Protein AF-A0A661JRC9-F1 (afdb_monomer_lite)

Sequence (104 aa):
MDYSEVLREIVALLQGMGDFLPSTAVTVGVLVALLILLFVRGKIALFLFFVAASYLFVRSFIALSGGDIYSLDLGRVVAGIVVGAILFFIDVYLLVKIISDWSE

Secondary structure (DSSP, 8-state):
--HHHHHHHHHHHHHHGGGG---HHHHHHHHHHHHHHHHHHHHHHHHHHHHHHHHHHHHHHHHHTTT-GGG--HHHHHHHHHHHHHHHHHHHHHHHHHHHHHH-

Radius of gyration: 15.94 Å; chains: 1; bounding box: 35×33×46 Å

pLDDT: mean 89.97, std 6.98, range [57.0, 97.25]

Structure (mmCIF, N/CA/C/O backbone):
data_AF-A0A661JRC9-F1
#
_entry.id   AF-A0A661JRC9-F1
#
loop_
_atom_site.group_PDB
_atom_site.id
_atom_site.type_symbol
_atom_site.label_atom_id
_atom_site.label_alt_id
_atom_site.label_comp_id
_atom_site.label_asym_id
_atom_site.label_entity_id
_atom_site.label_seq_id
_atom_site.pdbx_PDB_ins_code
_atom_site.Cartn_x
_atom_site.Cartn_y
_atom_site.Cartn_z
_atom_site.occupancy
_atom_site.B_iso_or_equiv
_atom_site.auth_seq_id
_atom_site.auth_comp_id
_atom_site.auth_asym_id
_atom_site.auth_atom_id
_atom_site.pdbx_PDB_model_num
ATOM 1 N N . MET A 1 1 ? 6.142 15.389 -20.654 1.00 63.84 1 MET A N 1
ATOM 2 C CA . MET A 1 1 ? 5.791 14.212 -19.844 1.00 63.84 1 MET A CA 1
ATOM 3 C C . MET A 1 1 ? 4.360 13.857 -20.183 1.00 63.84 1 MET A C 1
ATOM 5 O O . MET A 1 1 ? 3.499 14.721 -20.051 1.00 63.84 1 MET A O 1
ATOM 9 N N . ASP A 1 2 ? 4.137 12.674 -20.743 1.00 79.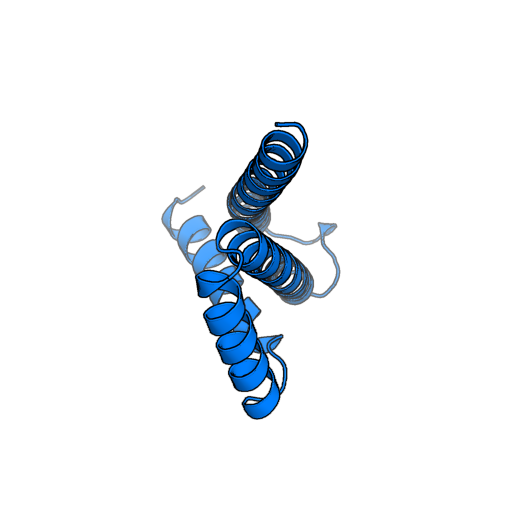31 2 ASP A N 1
ATOM 10 C CA . ASP A 1 2 ? 2.806 12.234 -21.156 1.00 79.31 2 ASP A CA 1
ATOM 11 C C . ASP A 1 2 ? 2.066 11.662 -19.935 1.00 79.31 2 ASP A C 1
ATOM 13 O O . ASP A 1 2 ? 2.579 10.787 -19.239 1.00 79.31 2 ASP A O 1
ATOM 17 N N . TYR A 1 3 ? 0.866 12.164 -19.636 1.00 81.12 3 TYR A N 1
ATOM 18 C CA . TYR A 1 3 ? 0.068 11.6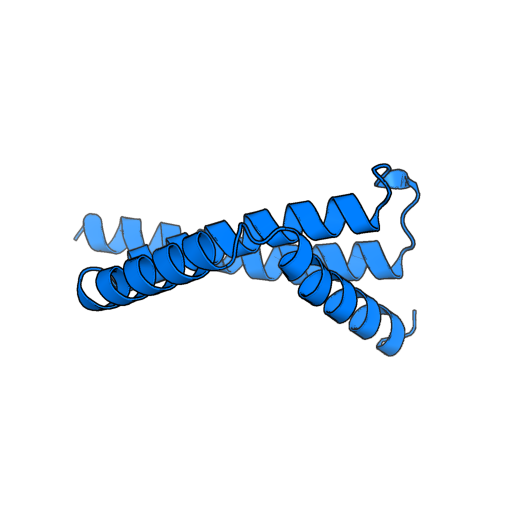79 -18.503 1.00 81.12 3 TYR A CA 1
ATOM 19 C C . TYR A 1 3 ? -0.270 10.187 -18.622 1.00 81.12 3 TYR A C 1
ATOM 21 O O . TYR A 1 3 ? -0.426 9.506 -17.607 1.00 81.12 3 TYR A O 1
ATOM 29 N N . SER A 1 4 ? -0.362 9.669 -19.849 1.00 88.69 4 SER A N 1
ATOM 30 C CA . SER A 1 4 ? -0.623 8.250 -20.094 1.00 88.69 4 SER A CA 1
ATOM 31 C C . SER A 1 4 ? 0.532 7.348 -19.644 1.00 88.69 4 SER A C 1
ATOM 33 O O . SER A 1 4 ? 0.299 6.215 -19.219 1.00 88.69 4 SER A O 1
ATOM 35 N N . GLU A 1 5 ? 1.762 7.861 -19.671 1.00 87.00 5 GLU A N 1
ATOM 36 C CA . GLU A 1 5 ? 2.968 7.156 -19.236 1.00 87.00 5 GLU A CA 1
ATOM 37 C C . GLU A 1 5 ? 3.010 7.037 -17.709 1.00 87.00 5 GLU A C 1
ATOM 39 O O . GLU A 1 5 ? 3.183 5.944 -17.174 1.00 87.00 5 GLU A O 1
ATOM 44 N N . VAL A 1 6 ? 2.706 8.126 -16.996 1.00 88.75 6 VAL A N 1
ATOM 45 C CA . VAL A 1 6 ? 2.606 8.122 -15.524 1.00 88.75 6 VAL A CA 1
ATOM 46 C C . VAL A 1 6 ? 1.493 7.200 -15.044 1.00 88.75 6 VAL A C 1
ATOM 48 O O . VAL A 1 6 ? 1.692 6.424 -14.115 1.00 88.75 6 VAL A O 1
ATOM 51 N N . LEU A 1 7 ? 0.321 7.245 -15.686 1.00 91.25 7 LEU A N 1
ATOM 52 C CA . LEU A 1 7 ? -0.787 6.344 -15.362 1.00 91.25 7 LEU A CA 1
ATOM 53 C C . LEU A 1 7 ? -0.403 4.876 -15.553 1.00 91.25 7 LEU A C 1
ATOM 55 O O . LEU A 1 7 ? -0.749 4.041 -14.718 1.00 91.25 7 LEU A O 1
ATOM 59 N N . ARG A 1 8 ? 0.336 4.556 -16.620 1.00 93.06 8 ARG A N 1
ATOM 60 C CA . ARG A 1 8 ? 0.833 3.198 -16.861 1.00 93.06 8 ARG A CA 1
ATOM 61 C C . ARG A 1 8 ? 1.793 2.751 -15.761 1.00 93.06 8 ARG A C 1
ATOM 63 O O . ARG A 1 8 ? 1.659 1.633 -15.275 1.00 93.06 8 ARG A O 1
ATOM 70 N N . GLU A 1 9 ? 2.705 3.623 -15.344 1.00 92.00 9 GLU A N 1
ATOM 71 C CA . GLU A 1 9 ? 3.638 3.345 -14.248 1.00 92.00 9 GLU A CA 1
ATOM 72 C C . GLU A 1 9 ? 2.911 3.177 -12.901 1.00 92.00 9 GLU A C 1
ATOM 74 O O . GLU A 1 9 ? 3.234 2.267 -12.142 1.00 92.00 9 GLU A O 1
ATOM 79 N N . ILE A 1 10 ? 1.862 3.963 -12.624 1.00 92.75 10 ILE A N 1
ATOM 80 C CA . ILE A 1 10 ? 1.002 3.767 -11.442 1.00 92.75 10 ILE A CA 1
ATOM 81 C C . ILE A 1 10 ? 0.346 2.382 -11.475 1.00 92.75 10 ILE A C 1
ATOM 83 O O . ILE A 1 10 ? 0.373 1.663 -10.478 1.00 92.75 10 ILE A O 1
ATOM 87 N N . VAL A 1 11 ? -0.231 1.983 -12.612 1.00 93.38 11 VAL A N 1
ATOM 88 C CA . VAL A 1 11 ? -0.854 0.658 -12.749 1.00 93.38 11 VAL A CA 1
ATOM 89 C C . VAL A 1 11 ? 0.179 -0.455 -12.571 1.00 93.38 11 VAL A C 1
ATOM 91 O O . VAL A 1 11 ? -0.105 -1.420 -11.866 1.00 93.38 11 VAL A O 1
ATOM 94 N N . ALA A 1 12 ? 1.377 -0.310 -13.142 1.00 91.94 12 ALA A N 1
ATOM 95 C CA . ALA A 1 12 ? 2.463 -1.273 -12.975 1.00 91.94 12 ALA A CA 1
ATOM 96 C C . ALA A 1 12 ? 2.886 -1.408 -11.503 1.00 91.94 12 ALA A C 1
ATOM 98 O O . ALA A 1 12 ? 3.036 -2.524 -11.009 1.00 91.94 12 ALA A O 1
ATOM 99 N N . LEU A 1 13 ? 2.996 -0.290 -10.775 1.00 91.88 13 LEU A N 1
ATOM 100 C CA . LEU A 1 13 ? 3.279 -0.284 -9.337 1.00 91.88 13 LEU A CA 1
ATOM 101 C C . LEU A 1 13 ? 2.205 -1.029 -8.542 1.00 91.88 13 LEU A C 1
ATOM 103 O O . LEU A 1 13 ? 2.542 -1.860 -7.699 1.00 91.88 13 LEU A O 1
ATOM 107 N N . LEU A 1 14 ? 0.926 -0.771 -8.827 1.00 91.75 14 LEU A N 1
ATOM 108 C CA . LEU A 1 14 ? -0.193 -1.432 -8.152 1.00 91.75 14 LEU A CA 1
ATOM 109 C C . LEU A 1 14 ? -0.268 -2.929 -8.472 1.00 91.75 14 LEU A C 1
ATOM 111 O O . LEU A 1 14 ? -0.540 -3.729 -7.581 1.00 91.75 14 LEU A O 1
ATOM 115 N N . GLN A 1 15 ? -0.003 -3.325 -9.718 1.00 92.75 15 GLN A N 1
ATOM 116 C CA . GLN A 1 15 ? 0.055 -4.737 -10.102 1.00 92.75 15 GLN A CA 1
ATOM 117 C C . GLN A 1 15 ? 1.230 -5.451 -9.425 1.00 92.75 15 GLN A C 1
ATOM 119 O O . GLN A 1 15 ? 1.037 -6.523 -8.855 1.00 92.75 15 GLN A O 1
ATOM 124 N N . GLY A 1 16 ? 2.407 -4.820 -9.389 1.00 91.00 16 GLY A N 1
ATOM 125 C CA . GLY A 1 16 ? 3.602 -5.377 -8.752 1.00 91.00 16 GLY A CA 1
ATOM 126 C C . GLY A 1 16 ? 3.464 -5.575 -7.239 1.00 91.00 16 GLY A C 1
ATOM 127 O O . GLY A 1 16 ? 4.148 -6.419 -6.670 1.00 91.00 16 GLY A O 1
ATOM 128 N N . MET A 1 17 ? 2.541 -4.876 -6.562 1.00 93.81 17 MET A N 1
ATOM 129 C CA . MET A 1 17 ? 2.230 -5.150 -5.148 1.00 93.81 17 MET A CA 1
ATOM 130 C C . MET A 1 17 ? 1.726 -6.583 -4.940 1.00 93.81 17 MET A C 1
ATOM 132 O O . MET A 1 17 ? 1.997 -7.182 -3.898 1.00 93.81 17 MET A O 1
ATOM 136 N N . GLY A 1 18 ? 1.012 -7.134 -5.928 1.00 90.50 18 GLY A N 1
ATOM 137 C CA . GLY A 1 18 ? 0.489 -8.498 -5.897 1.00 90.50 18 GLY A CA 1
ATOM 138 C C . GLY A 1 18 ? 1.586 -9.560 -5.829 1.00 90.50 18 GLY A C 1
ATOM 139 O O . GLY A 1 18 ? 1.413 -10.559 -5.136 1.00 90.50 18 GLY A O 1
ATOM 140 N N . ASP A 1 19 ? 2.738 -9.306 -6.452 1.00 90.69 19 ASP A N 1
ATOM 141 C CA . ASP A 1 19 ? 3.877 -10.234 -6.482 1.00 90.69 19 ASP A CA 1
ATOM 142 C C . ASP A 1 19 ? 4.549 -10.399 -5.108 1.00 90.69 19 ASP A C 1
ATOM 144 O O . ASP A 1 19 ? 5.264 -11.371 -4.863 1.00 90.69 19 ASP A O 1
ATOM 148 N N . PHE A 1 20 ? 4.304 -9.459 -4.190 1.00 92.19 20 PHE A N 1
ATOM 149 C CA . PHE A 1 20 ? 4.822 -9.481 -2.820 1.00 92.19 20 PHE A CA 1
ATOM 150 C C . PHE A 1 20 ? 3.803 -9.960 -1.790 1.00 92.19 20 PHE A C 1
ATOM 152 O O . PHE A 1 20 ? 4.115 -9.993 -0.595 1.00 92.19 20 PHE A O 1
ATOM 159 N N . LEU A 1 21 ? 2.598 -10.343 -2.222 1.00 91.31 21 LEU A N 1
ATOM 160 C CA . LEU A 1 21 ? 1.655 -10.993 -1.327 1.00 91.31 21 LEU A CA 1
ATOM 161 C C . LEU A 1 21 ? 2.214 -12.353 -0.879 1.00 91.31 21 LEU A C 1
ATOM 163 O O . LEU A 1 21 ? 2.821 -13.080 -1.670 1.00 91.31 21 LEU A O 1
ATOM 167 N N . PRO A 1 22 ? 2.015 -12.733 0.394 1.00 88.69 22 PRO A N 1
ATOM 168 C CA . PRO A 1 22 ? 2.384 -14.058 0.860 1.00 88.69 22 PRO A CA 1
ATOM 169 C C . PRO A 1 22 ? 1.493 -15.123 0.202 1.00 88.69 22 PRO A C 1
ATOM 171 O O . PRO A 1 22 ? 0.557 -14.822 -0.545 1.00 88.69 22 PRO A O 1
ATOM 174 N N . SER A 1 23 ? 1.759 -16.396 0.514 1.00 91.44 23 SER A N 1
ATOM 175 C CA . SER A 1 23 ? 0.946 -17.515 0.017 1.00 91.44 23 SER A CA 1
ATOM 176 C C . SER A 1 23 ? -0.558 -17.250 0.172 1.00 91.44 23 SER A C 1
ATOM 178 O O . SER A 1 23 ? -0.992 -16.643 1.155 1.00 91.44 23 SER A O 1
ATOM 180 N N . THR A 1 24 ? -1.365 -17.739 -0.774 1.00 90.00 24 THR A N 1
ATOM 181 C CA . THR A 1 24 ? -2.813 -17.477 -0.823 1.00 90.00 24 THR A CA 1
ATOM 182 C C . THR A 1 24 ? -3.508 -17.776 0.505 1.00 90.00 24 THR A C 1
ATOM 184 O O . THR A 1 24 ? -4.343 -16.990 0.944 1.00 90.00 24 THR A O 1
ATOM 187 N N . ALA A 1 25 ? -3.119 -18.858 1.188 1.00 89.12 25 ALA A N 1
ATOM 188 C CA . ALA A 1 25 ? -3.664 -19.220 2.495 1.00 89.12 25 ALA A CA 1
ATOM 189 C C . ALA A 1 25 ? -3.413 -18.138 3.563 1.00 89.12 25 ALA A C 1
ATOM 191 O O . ALA A 1 25 ? -4.328 -17.773 4.299 1.00 89.12 25 ALA A O 1
ATOM 192 N N . VAL A 1 26 ? -2.196 -17.584 3.617 1.00 90.50 26 VAL A N 1
ATOM 193 C CA . VAL A 1 26 ? -1.839 -16.505 4.552 1.00 90.50 26 VAL A CA 1
ATOM 194 C C . VAL A 1 26 ? -2.583 -15.224 4.197 1.00 90.50 26 VAL A C 1
ATOM 196 O O . VAL A 1 26 ? -3.162 -14.599 5.079 1.00 90.50 26 VAL A O 1
ATOM 199 N N . THR A 1 27 ? -2.626 -14.857 2.915 1.00 91.88 27 THR A N 1
ATOM 200 C CA . THR A 1 27 ? -3.332 -13.654 2.448 1.00 91.88 27 THR A CA 1
ATOM 201 C C . THR A 1 27 ? -4.818 -13.708 2.803 1.00 91.88 27 THR A C 1
ATOM 203 O O . THR A 1 27 ? -5.351 -12.751 3.361 1.00 91.88 27 THR A O 1
ATOM 206 N N . VAL A 1 28 ? -5.482 -14.846 2.571 1.00 92.94 28 VAL A N 1
ATOM 207 C CA . VAL A 1 28 ? -6.882 -15.052 2.976 1.00 92.94 28 VAL A CA 1
ATOM 208 C C . VAL A 1 28 ? -7.034 -14.959 4.495 1.00 92.94 28 VAL A C 1
ATOM 210 O O . VAL A 1 28 ? -7.943 -14.282 4.970 1.00 92.94 28 VAL A O 1
ATOM 213 N N . GLY A 1 29 ? -6.132 -15.574 5.266 1.00 92.88 29 GLY A N 1
ATOM 214 C CA . GLY A 1 29 ? -6.143 -15.481 6.728 1.00 92.88 29 GLY A CA 1
ATOM 215 C C . GLY A 1 29 ? -6.034 -14.040 7.238 1.00 92.88 29 GLY A C 1
ATOM 216 O O . GLY A 1 29 ? -6.804 -13.637 8.109 1.00 92.88 29 GLY A O 1
ATOM 217 N N . VAL A 1 30 ? -5.136 -13.240 6.654 1.00 91.62 30 VAL A N 1
ATOM 218 C CA . VAL A 1 30 ? -4.979 -11.811 6.973 1.00 91.62 30 VAL A CA 1
ATOM 219 C C . VAL A 1 30 ? -6.238 -11.027 6.613 1.00 91.62 30 VAL A C 1
ATOM 221 O O . VAL A 1 30 ? -6.699 -10.230 7.424 1.00 91.62 30 VAL A O 1
ATOM 224 N N . LEU A 1 31 ? -6.839 -11.272 5.445 1.00 92.38 31 LEU A N 1
ATOM 225 C 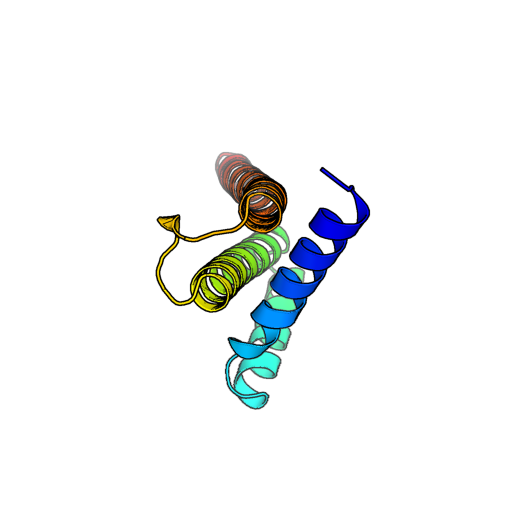CA . LEU A 1 31 ? -8.080 -10.603 5.039 1.00 92.38 31 LEU A CA 1
ATOM 226 C C . LEU A 1 31 ? -9.241 -10.919 5.987 1.00 92.38 31 LEU A C 1
ATOM 228 O O . LEU A 1 31 ? -9.972 -10.012 6.377 1.00 92.38 31 LEU A O 1
ATOM 232 N N . VAL A 1 32 ? -9.390 -12.179 6.405 1.00 94.38 32 VAL A N 1
ATOM 233 C CA . VAL A 1 32 ? -10.410 -12.577 7.386 1.00 94.38 32 VAL A CA 1
ATOM 234 C C . VAL A 1 32 ? -10.150 -11.913 8.741 1.00 94.38 32 VAL A C 1
ATOM 236 O O . VAL A 1 32 ? -11.079 -11.374 9.341 1.00 94.38 32 VAL A O 1
ATOM 239 N N . ALA A 1 33 ? -8.899 -11.887 9.210 1.00 92.19 33 ALA A N 1
ATOM 240 C CA . ALA A 1 33 ? -8.536 -11.216 10.457 1.00 92.19 33 ALA A CA 1
ATOM 241 C C . ALA A 1 33 ? -8.815 -9.704 10.404 1.00 92.19 33 ALA A C 1
ATOM 243 O O . ALA A 1 33 ? -9.388 -9.155 11.346 1.00 92.19 33 ALA A O 1
ATOM 244 N N . LEU A 1 34 ? -8.474 -9.040 9.294 1.00 93.19 34 LEU A N 1
ATOM 245 C CA . LEU A 1 34 ? -8.783 -7.628 9.064 1.00 93.19 34 LEU A CA 1
ATOM 246 C C . LEU A 1 34 ? -10.292 -7.379 9.019 1.00 93.19 34 LEU A C 1
ATOM 248 O O . LEU A 1 34 ? -10.751 -6.398 9.594 1.00 93.19 34 LEU A O 1
ATOM 252 N N . LEU A 1 35 ? -11.068 -8.271 8.399 1.00 92.94 35 LEU A N 1
ATOM 253 C CA . LEU A 1 35 ? -12.526 -8.168 8.349 1.00 92.94 35 LEU A CA 1
ATOM 254 C C . LEU A 1 35 ? -13.142 -8.270 9.749 1.00 92.94 35 LEU A C 1
ATOM 256 O O . LEU A 1 35 ? -13.957 -7.431 10.119 1.00 92.94 35 LEU A O 1
ATOM 260 N N . ILE A 1 36 ? -12.712 -9.241 10.558 1.00 92.62 36 ILE A N 1
ATOM 261 C CA . ILE A 1 36 ? -13.142 -9.362 11.960 1.00 92.62 36 ILE A CA 1
ATOM 262 C C . ILE A 1 36 ? -12.758 -8.100 12.738 1.00 92.62 36 ILE A C 1
ATOM 264 O O . ILE A 1 36 ? -13.586 -7.521 13.442 1.00 92.62 36 ILE A O 1
ATOM 268 N N . LEU A 1 37 ? -11.517 -7.634 12.584 1.00 91.44 37 LEU A N 1
ATOM 269 C CA . LEU A 1 37 ? -11.036 -6.434 13.259 1.00 91.44 37 LEU A CA 1
ATOM 270 C C . LEU A 1 37 ? -11.800 -5.182 12.811 1.00 91.44 37 LEU A C 1
ATOM 272 O O . LEU A 1 37 ? -11.989 -4.282 13.623 1.00 91.44 37 LEU A O 1
ATOM 276 N N . LEU A 1 38 ? -12.289 -5.126 11.569 1.00 91.06 38 LEU A N 1
ATOM 277 C CA . LEU A 1 38 ? -13.092 -4.014 11.066 1.00 91.06 38 LEU A CA 1
ATOM 278 C C . LEU A 1 38 ? -14.408 -3.877 11.851 1.00 91.06 38 LEU A C 1
ATOM 280 O O . LEU A 1 38 ? -14.815 -2.762 12.170 1.00 91.06 38 LEU A O 1
ATOM 284 N N . PHE A 1 39 ? -15.032 -4.999 12.226 1.00 88.94 39 PHE A N 1
ATOM 285 C CA . PHE A 1 39 ? -16.251 -5.000 13.041 1.00 88.94 39 PHE A CA 1
ATOM 286 C C . PHE A 1 39 ? -16.006 -4.594 14.499 1.00 88.94 39 PHE A C 1
ATOM 288 O O . PHE A 1 39 ? -16.869 -3.971 15.110 1.00 88.94 39 PHE A O 1
ATOM 295 N N . VAL A 1 40 ? -14.842 -4.925 15.066 1.00 89.12 40 VAL A N 1
ATOM 296 C CA . VAL A 1 40 ? -14.537 -4.644 16.483 1.00 89.12 40 VAL A CA 1
ATOM 297 C C . VAL A 1 40 ? -13.897 -3.263 16.665 1.00 89.12 40 VAL A C 1
ATOM 299 O O . VAL A 1 40 ? -14.231 -2.518 17.584 1.00 89.12 40 VAL A O 1
ATOM 302 N N . ARG A 1 41 ? -12.942 -2.918 15.799 1.00 86.06 41 ARG A N 1
ATOM 303 C CA . ARG A 1 41 ? -12.112 -1.705 15.836 1.00 86.06 41 ARG A CA 1
ATOM 304 C C . ARG A 1 41 ? -11.835 -1.213 14.411 1.00 86.06 41 ARG A C 1
ATOM 306 O O . ARG A 1 41 ? -10.686 -1.170 13.972 1.00 86.06 41 ARG A O 1
ATOM 313 N N . GLY A 1 42 ? -12.892 -0.780 13.721 1.00 88.06 42 GLY A N 1
ATOM 314 C CA . GLY A 1 42 ? -12.873 -0.347 12.316 1.00 88.06 42 GLY A CA 1
ATOM 315 C C . GLY A 1 42 ? -11.674 0.505 11.898 1.00 88.06 42 GLY A C 1
ATOM 316 O O . GLY A 1 42 ? -10.994 0.191 10.925 1.00 88.06 42 GLY A O 1
ATOM 317 N N . LYS A 1 43 ? -11.360 1.547 12.676 1.00 90.12 43 LYS A N 1
ATOM 318 C CA . LYS A 1 43 ? -10.246 2.468 12.388 1.00 90.12 43 LYS A CA 1
ATOM 319 C C . LYS A 1 43 ? -8.875 1.785 12.453 1.00 90.12 43 LYS A C 1
ATOM 321 O O . LYS A 1 43 ? -8.035 2.047 11.602 1.00 90.12 43 LYS A O 1
ATOM 326 N N . ILE A 1 44 ? -8.666 0.880 13.414 1.00 91.12 44 ILE A N 1
ATOM 327 C CA . ILE A 1 44 ? -7.402 0.140 13.571 1.00 91.12 44 ILE A CA 1
ATOM 328 C C . ILE A 1 44 ? -7.232 -0.860 12.427 1.00 91.12 44 ILE A C 1
ATOM 330 O O . ILE A 1 44 ? -6.150 -0.947 11.857 1.00 91.12 44 ILE A O 1
ATOM 334 N N . ALA A 1 45 ? -8.294 -1.580 12.054 1.00 92.38 45 ALA A N 1
ATOM 335 C CA . ALA A 1 45 ? -8.252 -2.485 10.905 1.00 92.38 45 ALA A CA 1
ATOM 336 C C . ALA A 1 45 ? -7.900 -1.745 9.611 1.00 92.38 45 ALA A C 1
ATOM 338 O O . ALA A 1 45 ? -7.041 -2.195 8.857 1.00 92.38 45 ALA A O 1
ATOM 339 N N . LEU A 1 46 ? -8.530 -0.588 9.390 1.00 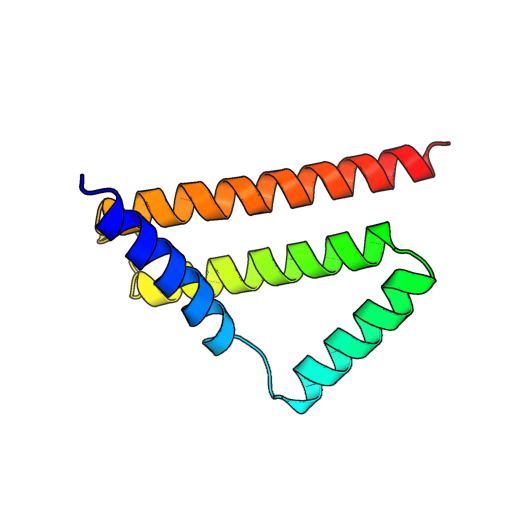93.06 46 LEU A N 1
ATOM 340 C CA . LEU A 1 46 ? -8.262 0.250 8.228 1.00 93.06 46 LEU A CA 1
ATOM 341 C C . LEU A 1 46 ? -6.813 0.752 8.221 1.00 93.06 46 LEU A C 1
ATOM 343 O O . LEU A 1 46 ? -6.150 0.670 7.193 1.00 93.06 46 LEU A O 1
ATOM 347 N N . PHE A 1 47 ? -6.301 1.200 9.369 1.00 94.62 47 PHE A N 1
ATOM 348 C CA . PHE A 1 47 ? -4.903 1.605 9.505 1.00 94.62 47 PHE A CA 1
ATOM 349 C C . PHE A 1 47 ? -3.938 0.459 9.186 1.00 94.62 47 PHE A C 1
ATOM 351 O O . PHE A 1 47 ? -3.046 0.625 8.365 1.00 94.62 47 PHE A O 1
ATOM 358 N N . LEU A 1 48 ? -4.144 -0.731 9.759 1.00 94.19 48 LEU A N 1
ATOM 359 C CA . LEU A 1 48 ? -3.289 -1.891 9.483 1.00 94.19 48 LEU A CA 1
ATOM 360 C C . LEU A 1 48 ? -3.328 -2.312 8.011 1.00 94.19 48 LEU A C 1
ATOM 362 O O . LEU A 1 48 ? -2.304 -2.718 7.463 1.00 94.19 48 LEU A O 1
ATOM 366 N N . PHE A 1 49 ? -4.490 -2.199 7.366 1.00 94.88 49 PHE A N 1
ATOM 367 C CA . PHE A 1 49 ? -4.619 -2.449 5.936 1.00 94.88 49 PHE A CA 1
ATOM 368 C C . PHE A 1 49 ? -3.775 -1.469 5.110 1.00 94.88 49 PHE A C 1
ATOM 370 O O . PHE A 1 49 ? -3.029 -1.908 4.235 1.00 94.88 49 PHE A O 1
ATOM 377 N N . PHE A 1 50 ? -3.845 -0.166 5.400 1.00 95.81 50 PHE A N 1
ATOM 378 C CA . PHE A 1 50 ? -3.049 0.829 4.678 1.00 95.81 50 PHE A CA 1
ATOM 379 C C . PHE A 1 50 ? -1.552 0.715 4.972 1.00 95.81 50 PHE A C 1
ATOM 381 O O . PHE A 1 50 ? -0.769 0.753 4.031 1.00 95.81 50 PHE A O 1
ATOM 388 N N . VAL A 1 51 ? -1.149 0.399 6.204 1.00 95.12 51 VAL A N 1
ATOM 389 C CA . VAL A 1 51 ? 0.256 0.099 6.529 1.00 95.12 51 VAL A CA 1
ATOM 390 C C . VAL A 1 51 ? 0.770 -1.100 5.722 1.00 95.12 51 VAL A C 1
ATOM 392 O O . VAL A 1 51 ? 1.878 -1.060 5.179 1.00 95.12 51 VAL A O 1
ATOM 395 N N . ALA A 1 52 ? -0.029 -2.165 5.596 1.00 94.62 52 ALA A N 1
ATOM 396 C CA . ALA A 1 52 ? 0.318 -3.307 4.753 1.00 94.62 52 ALA A CA 1
ATOM 397 C C . ALA A 1 52 ? 0.394 -2.916 3.266 1.00 94.62 52 ALA A C 1
ATOM 399 O O . ALA A 1 52 ? 1.325 -3.329 2.573 1.00 94.62 52 ALA A O 1
ATOM 400 N N . ALA A 1 53 ? -0.531 -2.084 2.779 1.00 94.75 53 ALA A N 1
ATOM 401 C CA . ALA A 1 53 ? -0.496 -1.560 1.416 1.00 94.75 53 ALA A CA 1
ATOM 402 C C . ALA A 1 53 ? 0.756 -0.699 1.163 1.00 94.75 53 ALA A C 1
ATOM 404 O O . ALA A 1 53 ? 1.432 -0.907 0.159 1.00 94.75 53 ALA A O 1
ATOM 405 N N . SER A 1 54 ? 1.125 0.189 2.089 1.00 96.00 54 SER A N 1
ATOM 406 C CA . SER A 1 54 ? 2.352 0.994 2.056 1.00 96.00 54 SER A CA 1
ATOM 407 C C . SER A 1 54 ? 3.601 0.117 1.991 1.00 96.00 54 SER A C 1
ATOM 409 O O . SER A 1 54 ? 4.491 0.359 1.174 1.00 96.00 54 SER A O 1
ATOM 411 N N . TYR A 1 55 ? 3.653 -0.958 2.782 1.00 94.81 55 TYR A N 1
ATOM 412 C CA . TYR A 1 55 ? 4.748 -1.926 2.720 1.00 94.81 55 TYR A CA 1
ATOM 413 C C . TYR A 1 55 ? 4.846 -2.609 1.347 1.00 94.81 55 TYR A C 1
ATOM 415 O O . TYR A 1 55 ? 5.921 -2.631 0.742 1.00 94.81 55 TYR A O 1
ATOM 423 N N . LEU A 1 56 ? 3.734 -3.144 0.834 1.00 95.25 56 LEU A N 1
ATOM 424 C CA . LEU A 1 56 ? 3.697 -3.807 -0.475 1.00 95.25 56 LEU A CA 1
ATOM 425 C C . LEU A 1 56 ? 4.055 -2.839 -1.607 1.00 95.25 56 LEU A C 1
ATOM 427 O O . LEU A 1 56 ? 4.772 -3.211 -2.534 1.00 95.25 56 LEU A O 1
ATOM 431 N N . PHE A 1 57 ? 3.605 -1.589 -1.508 1.00 95.50 57 PHE A N 1
ATOM 432 C CA . PHE A 1 57 ? 3.942 -0.528 -2.446 1.00 95.50 57 PHE A CA 1
ATOM 433 C C . PHE A 1 57 ? 5.452 -0.271 -2.484 1.00 95.50 57 PHE A C 1
ATOM 435 O O . PHE A 1 57 ? 6.041 -0.285 -3.562 1.00 95.50 57 PHE A O 1
ATOM 442 N N . VAL A 1 58 ? 6.103 -0.112 -1.326 1.00 93.50 58 VAL A N 1
ATOM 443 C CA . VAL A 1 58 ? 7.561 0.085 -1.256 1.00 93.50 58 VAL A CA 1
ATOM 444 C C . VAL A 1 58 ? 8.307 -1.096 -1.881 1.00 93.50 58 VAL A C 1
ATOM 446 O O . VAL A 1 58 ? 9.257 -0.896 -2.638 1.00 93.50 58 VAL A O 1
ATOM 449 N N . ARG A 1 59 ? 7.865 -2.331 -1.613 1.00 93.62 59 ARG A N 1
ATOM 450 C CA . ARG A 1 59 ? 8.455 -3.542 -2.210 1.00 93.62 59 ARG A CA 1
ATOM 451 C C . ARG A 1 59 ? 8.312 -3.551 -3.733 1.00 93.62 59 ARG A C 1
ATOM 453 O O . ARG A 1 59 ? 9.305 -3.774 -4.422 1.00 93.62 59 ARG A O 1
ATOM 460 N N . SER A 1 60 ? 7.117 -3.246 -4.233 1.00 92.75 60 SER A N 1
ATOM 461 C CA . SER A 1 60 ? 6.826 -3.120 -5.664 1.00 92.75 60 SER A CA 1
ATOM 462 C C . SER A 1 60 ? 7.697 -2.052 -6.331 1.00 92.75 60 SER A C 1
ATOM 464 O O . SER A 1 60 ? 8.365 -2.325 -7.328 1.00 92.75 60 SER A O 1
ATOM 466 N N . PHE A 1 61 ? 7.787 -0.861 -5.732 1.00 92.00 61 PHE A N 1
ATOM 467 C CA . PHE A 1 61 ? 8.581 0.250 -6.253 1.00 92.00 61 PHE A CA 1
ATOM 468 C C . PHE A 1 61 ? 10.073 -0.094 -6.351 1.00 92.00 61 PHE A C 1
ATOM 470 O O . PHE A 1 61 ? 10.689 0.117 -7.395 1.00 92.00 61 PHE A O 1
ATOM 477 N N . ILE A 1 62 ? 10.657 -0.685 -5.303 1.00 89.88 62 ILE A N 1
ATOM 478 C CA . ILE A 1 62 ? 12.069 -1.106 -5.305 1.00 89.88 62 ILE A CA 1
ATOM 479 C C . ILE A 1 62 ? 12.325 -2.179 -6.371 1.00 89.88 62 ILE A C 1
AT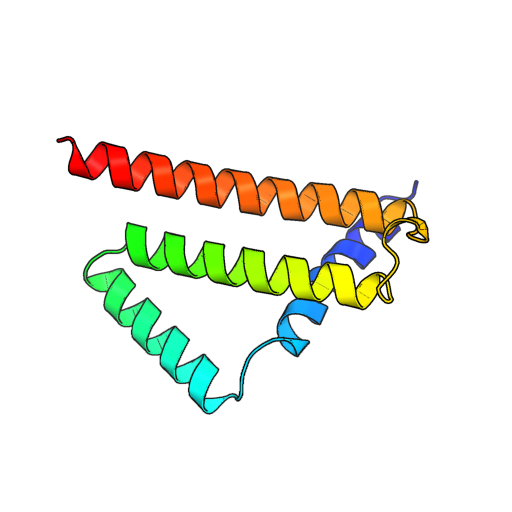OM 481 O O . ILE A 1 62 ? 13.332 -2.117 -7.077 1.00 89.88 62 ILE A O 1
ATOM 485 N N . ALA A 1 63 ? 11.414 -3.1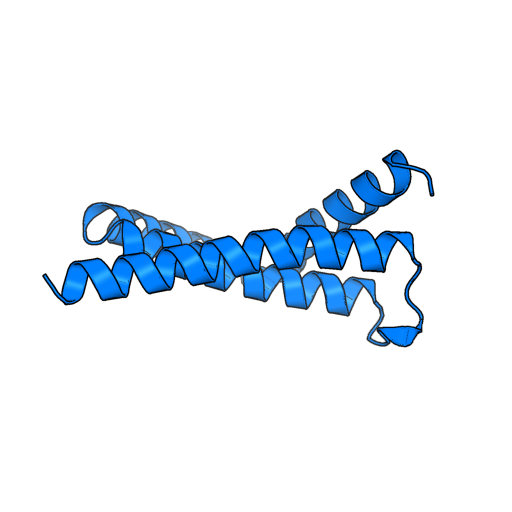43 -6.513 1.00 88.88 63 ALA A N 1
ATOM 486 C CA . ALA A 1 63 ? 11.540 -4.218 -7.493 1.00 88.88 63 ALA A CA 1
ATOM 487 C C . ALA A 1 63 ? 11.478 -3.701 -8.935 1.00 88.88 63 ALA A C 1
ATOM 489 O O . ALA A 1 63 ? 12.324 -4.054 -9.755 1.00 88.88 63 ALA A O 1
ATOM 490 N N . LEU A 1 64 ? 10.545 -2.792 -9.221 1.00 85.12 64 LEU A N 1
ATOM 491 C CA . LEU A 1 64 ? 10.461 -2.092 -10.505 1.00 85.12 64 LEU A CA 1
ATOM 492 C C . LEU A 1 64 ? 11.678 -1.196 -10.766 1.00 85.12 64 LEU A C 1
ATOM 494 O O . LEU A 1 64 ? 11.996 -0.918 -11.918 1.00 85.12 64 LEU A O 1
ATOM 498 N N . SER A 1 65 ? 12.388 -0.763 -9.725 1.00 81.88 65 SER A N 1
ATOM 499 C CA . SER A 1 65 ? 13.625 0.018 -9.853 1.00 81.88 65 SER A CA 1
ATOM 500 C C . SER A 1 65 ? 14.863 -0.838 -10.142 1.00 81.88 65 SER A C 1
ATOM 502 O O . SER A 1 65 ? 15.963 -0.305 -10.232 1.00 81.88 65 SER A O 1
ATOM 504 N N . GLY A 1 66 ? 14.730 -2.169 -10.222 1.00 78.31 66 GLY A N 1
ATOM 505 C CA . GLY A 1 66 ? 15.874 -3.070 -10.402 1.00 78.31 66 GLY A CA 1
ATOM 506 C C . GLY A 1 66 ? 16.890 -3.025 -9.251 1.00 78.31 66 GLY A C 1
ATOM 507 O O . GLY A 1 66 ? 18.020 -3.471 -9.416 1.00 78.31 66 GLY A O 1
ATOM 508 N N . GLY A 1 67 ? 16.504 -2.476 -8.092 1.00 71.31 67 GLY A N 1
ATOM 509 C CA . GLY A 1 67 ? 17.390 -2.250 -6.948 1.00 71.31 67 GLY A CA 1
ATOM 510 C C . GLY A 1 67 ? 18.201 -0.947 -6.982 1.00 71.31 67 GLY A C 1
ATOM 511 O O . GLY A 1 67 ? 18.784 -0.610 -5.954 1.00 71.31 67 GLY A O 1
ATOM 512 N N . ASP A 1 68 ? 18.197 -0.187 -8.087 1.00 77.81 68 ASP A N 1
ATOM 513 C CA . ASP A 1 68 ? 18.874 1.115 -8.185 1.00 77.81 68 ASP A CA 1
ATOM 514 C C . ASP A 1 68 ? 17.885 2.252 -8.478 1.00 77.81 68 ASP A C 1
ATOM 516 O O . ASP A 1 68 ? 17.513 2.537 -9.619 1.00 77.81 68 ASP A O 1
ATOM 520 N N . ILE A 1 69 ? 17.495 2.945 -7.408 1.00 69.31 69 ILE A N 1
ATOM 521 C CA . ILE A 1 69 ? 16.558 4.074 -7.435 1.00 69.31 69 ILE A CA 1
ATOM 522 C C . ILE A 1 69 ? 17.087 5.305 -8.188 1.00 69.31 69 ILE A C 1
ATOM 524 O O . ILE A 1 69 ? 16.291 6.169 -8.549 1.00 69.31 69 ILE A O 1
ATOM 528 N N . TYR A 1 70 ? 18.396 5.402 -8.446 1.00 72.69 70 TYR A N 1
ATOM 529 C CA . TYR A 1 70 ? 18.986 6.531 -9.174 1.00 72.69 70 TYR A CA 1
ATOM 530 C C . TYR A 1 70 ? 18.962 6.338 -10.694 1.00 72.69 70 TYR A C 1
ATOM 532 O O . TYR A 1 70 ? 19.166 7.298 -11.435 1.00 72.69 70 TYR A O 1
ATOM 540 N N . SER A 1 71 ? 18.667 5.121 -11.159 1.00 74.88 71 SER A N 1
ATOM 541 C CA . SER A 1 71 ? 18.532 4.774 -12.580 1.00 74.88 71 SER A CA 1
ATOM 542 C C . SER A 1 71 ? 17.094 4.888 -13.108 1.00 74.88 71 SER A C 1
ATOM 544 O O . SER A 1 71 ? 16.802 4.503 -14.241 1.00 74.88 71 SER A O 1
ATOM 546 N N . LEU A 1 72 ? 16.180 5.397 -12.279 1.00 79.88 72 LEU A N 1
ATOM 547 C CA . LEU A 1 72 ? 14.757 5.432 -12.575 1.00 79.88 72 LEU A CA 1
ATOM 548 C C . LEU A 1 72 ? 14.391 6.466 -13.634 1.00 79.88 72 LEU A C 1
ATOM 550 O O . LEU A 1 72 ? 14.811 7.621 -13.576 1.00 79.88 72 LEU A O 1
ATOM 554 N N . ASP A 1 73 ? 13.506 6.057 -14.541 1.00 85.56 73 ASP A N 1
ATOM 555 C CA . ASP A 1 73 ? 12.851 6.994 -15.439 1.00 85.56 73 ASP A CA 1
ATOM 556 C C . ASP A 1 73 ? 11.981 7.999 -14.661 1.00 85.56 73 ASP A C 1
ATOM 558 O O . ASP A 1 73 ? 11.364 7.673 -13.638 1.00 85.56 73 ASP A O 1
ATOM 562 N N . LEU A 1 74 ? 11.908 9.232 -15.171 1.00 86.25 74 LEU A N 1
ATOM 563 C CA . LEU A 1 74 ? 11.174 10.328 -14.541 1.00 86.25 74 LEU A CA 1
ATOM 564 C C . LEU A 1 74 ? 9.684 9.987 -14.359 1.00 86.25 74 LEU A C 1
ATOM 566 O O . LEU A 1 74 ? 9.094 10.364 -13.344 1.00 86.25 74 LEU A O 1
ATOM 570 N N . GLY A 1 75 ? 9.086 9.237 -15.295 1.00 86.88 75 GLY A N 1
ATOM 571 C CA . GLY A 1 75 ? 7.712 8.738 -15.196 1.00 86.88 75 GLY A CA 1
ATOM 572 C C . GLY A 1 75 ? 7.480 7.900 -13.944 1.00 86.88 75 GLY A C 1
ATOM 573 O O . GLY A 1 75 ? 6.530 8.141 -13.192 1.00 86.88 75 GLY A O 1
ATOM 574 N N . ARG A 1 76 ? 8.399 6.970 -13.672 1.00 87.81 76 ARG A N 1
ATOM 575 C CA . ARG A 1 76 ? 8.326 6.065 -12.520 1.00 87.81 76 ARG A CA 1
ATOM 576 C C . ARG A 1 76 ? 8.551 6.790 -11.200 1.00 87.81 76 ARG A C 1
ATOM 578 O O . ARG A 1 76 ? 7.847 6.512 -10.231 1.00 87.81 76 ARG A O 1
ATOM 585 N N . VAL A 1 77 ? 9.477 7.750 -11.162 1.00 90.12 77 VAL A N 1
ATOM 586 C CA . VAL A 1 77 ? 9.707 8.583 -9.969 1.00 90.12 77 VAL A CA 1
ATOM 587 C C . VAL A 1 77 ? 8.443 9.361 -9.607 1.00 90.12 77 VAL A C 1
ATOM 589 O O . VAL A 1 77 ? 8.008 9.328 -8.457 1.00 90.12 77 VAL A O 1
ATOM 592 N N . VAL A 1 78 ? 7.810 10.016 -10.584 1.00 91.38 78 VAL A N 1
ATOM 593 C CA . VAL A 1 78 ? 6.574 10.776 -10.350 1.00 91.38 78 VAL A CA 1
ATOM 594 C C . VAL A 1 78 ? 5.433 9.857 -9.917 1.00 91.38 78 VAL A C 1
ATOM 596 O O . VAL A 1 78 ? 4.755 10.168 -8.940 1.00 91.38 78 VAL A O 1
ATOM 599 N N . ALA A 1 79 ? 5.244 8.711 -10.578 1.00 91.88 79 ALA A N 1
ATOM 600 C CA . ALA A 1 79 ? 4.243 7.722 -10.177 1.00 91.88 79 ALA A CA 1
ATOM 601 C C . ALA A 1 79 ? 4.454 7.251 -8.726 1.00 91.88 79 ALA A C 1
ATOM 603 O O . ALA A 1 79 ? 3.506 7.218 -7.938 1.00 91.88 79 ALA A O 1
ATOM 604 N N . GLY A 1 80 ? 5.706 6.965 -8.353 1.00 92.25 80 GLY A N 1
ATOM 605 C CA . GLY A 1 80 ? 6.081 6.581 -6.996 1.00 92.25 80 GLY A CA 1
ATOM 606 C C . GLY A 1 80 ? 5.787 7.670 -5.963 1.00 92.25 80 GLY A C 1
ATOM 607 O O . GLY A 1 80 ? 5.197 7.386 -4.924 1.00 92.25 80 GLY A O 1
ATOM 608 N N . ILE A 1 81 ? 6.126 8.928 -6.259 1.00 93.25 81 ILE A N 1
ATOM 609 C CA . ILE A 1 81 ? 5.836 10.068 -5.376 1.00 93.25 81 ILE A CA 1
ATOM 610 C C . ILE A 1 81 ? 4.327 10.254 -5.202 1.00 93.25 81 ILE A C 1
ATOM 612 O O . ILE A 1 81 ? 3.869 10.435 -4.078 1.00 93.25 81 ILE A O 1
ATOM 616 N N . VAL A 1 82 ? 3.547 10.193 -6.285 1.00 94.00 82 VAL A N 1
ATOM 617 C CA . VAL A 1 82 ? 2.090 10.394 -6.234 1.00 94.00 82 VAL A CA 1
ATOM 618 C C . VAL A 1 82 ? 1.422 9.320 -5.379 1.00 94.00 82 VAL A C 1
ATOM 620 O O . VAL A 1 82 ? 0.687 9.646 -4.447 1.00 94.00 82 VAL A O 1
ATOM 623 N N . VAL A 1 83 ? 1.695 8.043 -5.656 1.00 94.50 83 VAL A N 1
ATOM 624 C CA . VAL A 1 83 ? 1.083 6.930 -4.914 1.00 94.50 83 VAL A CA 1
ATOM 625 C C . VAL A 1 83 ? 1.591 6.896 -3.473 1.00 94.50 83 VAL A C 1
ATOM 627 O O . VAL A 1 83 ? 0.795 6.778 -2.542 1.00 94.50 83 VAL A O 1
ATOM 630 N N . GLY A 1 84 ? 2.900 7.068 -3.275 1.00 94.75 84 GLY A N 1
ATOM 631 C CA . GLY A 1 84 ? 3.521 7.077 -1.954 1.00 94.75 84 GLY A CA 1
ATOM 632 C C . GLY A 1 84 ? 3.012 8.213 -1.068 1.00 94.75 84 GLY A C 1
ATOM 633 O O . GLY A 1 84 ? 2.723 7.982 0.103 1.00 94.75 84 GLY A O 1
ATOM 634 N N . ALA A 1 85 ? 2.826 9.416 -1.618 1.00 95.56 85 ALA A N 1
ATOM 635 C CA . ALA A 1 85 ? 2.259 10.540 -0.878 1.00 95.56 85 ALA A CA 1
ATOM 636 C C . ALA A 1 85 ? 0.814 10.261 -0.445 1.00 95.56 85 ALA A C 1
ATOM 638 O O . ALA A 1 85 ? 0.470 10.514 0.707 1.00 95.56 85 ALA A O 1
ATOM 639 N N . ILE A 1 86 ? -0.022 9.709 -1.333 1.00 95.88 86 ILE A N 1
ATOM 640 C CA . ILE A 1 86 ? -1.410 9.348 -1.004 1.00 95.88 86 ILE A CA 1
ATOM 641 C C . ILE A 1 86 ? -1.441 8.353 0.159 1.00 95.88 86 ILE A C 1
ATOM 643 O O . ILE A 1 86 ? -2.142 8.587 1.142 1.00 95.88 86 ILE A O 1
ATOM 647 N N . LEU A 1 87 ? -0.657 7.275 0.070 1.00 96.19 87 LEU A N 1
ATOM 648 C CA . LEU A 1 87 ? -0.583 6.257 1.118 1.00 96.19 87 LEU A CA 1
ATOM 649 C C . LEU A 1 87 ? -0.085 6.844 2.444 1.00 96.19 87 LEU A C 1
ATOM 651 O O . LEU A 1 87 ? -0.724 6.653 3.476 1.00 96.19 87 LEU A O 1
ATOM 655 N N . PHE A 1 88 ? 0.981 7.649 2.403 1.00 95.75 88 PHE A N 1
ATOM 656 C CA . PHE A 1 88 ? 1.523 8.321 3.581 1.00 95.75 88 PHE A CA 1
ATOM 657 C C . PHE A 1 88 ? 0.488 9.215 4.273 1.00 95.75 88 PHE A C 1
ATOM 659 O O . PHE A 1 88 ? 0.305 9.123 5.485 1.00 95.75 88 PHE A O 1
ATOM 666 N N . PHE A 1 89 ? -0.220 10.068 3.525 1.00 97.25 89 PHE A N 1
ATOM 667 C CA . PHE A 1 89 ? -1.225 10.952 4.117 1.00 97.25 89 PHE A CA 1
ATOM 668 C C . PHE A 1 89 ? -2.402 10.181 4.713 1.00 97.25 89 PHE A C 1
ATOM 670 O O . PHE A 1 89 ? -2.907 10.582 5.761 1.00 97.25 89 PHE A O 1
ATOM 677 N N . ILE A 1 90 ? -2.819 9.076 4.089 1.00 96.88 90 ILE A N 1
ATOM 678 C CA . ILE A 1 90 ? -3.859 8.203 4.645 1.00 96.88 90 ILE A CA 1
ATOM 679 C C . ILE A 1 90 ? -3.379 7.569 5.956 1.00 96.88 90 ILE A C 1
ATOM 681 O O . ILE A 1 90 ? -4.099 7.637 6.953 1.00 96.88 90 ILE A O 1
ATOM 685 N N . ASP A 1 91 ? -2.162 7.020 5.984 1.00 95.31 91 ASP A N 1
ATOM 686 C CA . ASP A 1 91 ? -1.576 6.410 7.181 1.00 95.31 91 ASP A CA 1
ATOM 687 C C . ASP A 1 91 ? -1.478 7.418 8.334 1.00 95.31 91 ASP A C 1
ATOM 689 O O . ASP A 1 91 ? -1.936 7.142 9.446 1.00 95.31 91 ASP A O 1
ATOM 693 N N . VAL A 1 92 ? -0.947 8.618 8.069 1.00 96.69 92 VAL A N 1
ATOM 694 C CA . VAL A 1 92 ? -0.843 9.690 9.071 1.00 96.69 92 VAL A CA 1
ATOM 695 C C . VAL A 1 92 ? -2.222 10.134 9.554 1.00 96.69 92 VAL A C 1
ATOM 697 O O . VAL A 1 92 ? -2.429 10.264 10.760 1.00 96.69 92 VAL A O 1
ATOM 700 N N . TYR A 1 93 ? -3.178 10.343 8.645 1.00 96.12 93 TYR A N 1
ATOM 701 C CA . TYR A 1 93 ? -4.540 10.735 9.008 1.00 96.12 93 TYR A CA 1
ATOM 702 C C . TYR A 1 93 ? -5.193 9.708 9.939 1.00 96.12 93 TYR A C 1
ATOM 704 O O . TYR A 1 93 ? -5.741 10.075 10.981 1.00 96.12 93 TYR A O 1
ATOM 712 N N . LEU A 1 94 ? -5.109 8.421 9.592 1.00 95.75 94 LEU A N 1
ATOM 713 C CA . LEU A 1 94 ? -5.681 7.342 10.394 1.00 95.75 94 LEU A CA 1
ATOM 714 C C . LEU A 1 94 ? -4.995 7.231 11.754 1.00 95.75 94 LEU A C 1
ATOM 716 O O . LEU A 1 94 ? -5.685 7.103 12.764 1.00 95.75 94 LEU A O 1
ATOM 720 N N . LEU A 1 95 ? -3.666 7.342 11.800 1.00 95.25 95 LEU A N 1
ATOM 721 C CA . LEU A 1 95 ? -2.905 7.312 13.046 1.00 95.25 95 LEU A CA 1
ATOM 722 C C . LEU A 1 95 ? -3.314 8.457 13.981 1.00 95.25 95 LEU A C 1
ATOM 724 O O . LEU A 1 95 ? -3.652 8.216 15.139 1.00 95.25 95 LEU A O 1
ATOM 728 N N . VAL A 1 96 ? -3.336 9.692 13.472 1.00 95.50 96 VAL A N 1
ATOM 729 C CA . VAL A 1 96 ? -3.758 10.872 14.242 1.00 95.50 96 VAL A CA 1
ATOM 730 C C . VAL A 1 96 ? -5.193 10.704 14.728 1.00 95.50 96 VAL A C 1
ATOM 732 O O . VAL A 1 96 ? -5.483 10.986 15.890 1.00 95.50 96 VAL A O 1
ATOM 735 N N . LYS A 1 97 ? -6.092 10.198 13.874 1.00 92.75 97 LYS A N 1
ATOM 736 C CA . LYS A 1 97 ? -7.489 9.982 14.252 1.00 92.75 97 LYS A CA 1
ATOM 737 C C . LYS A 1 97 ? -7.628 8.936 15.360 1.00 92.75 97 LYS A C 1
ATOM 739 O O . LYS A 1 97 ? -8.364 9.178 16.309 1.00 92.75 97 LYS A O 1
ATOM 744 N N . ILE A 1 98 ? -6.901 7.820 15.273 1.00 93.75 98 ILE A N 1
ATOM 745 C CA . ILE A 1 98 ? -6.885 6.774 16.309 1.00 93.75 98 ILE A CA 1
ATOM 746 C C . ILE A 1 98 ? -6.395 7.338 17.645 1.00 93.75 98 ILE A C 1
ATOM 748 O O . ILE A 1 98 ? -7.023 7.080 18.667 1.00 93.75 98 ILE A O 1
ATOM 752 N N . ILE A 1 99 ? -5.309 8.119 17.637 1.00 93.25 99 ILE A N 1
ATOM 753 C CA . ILE A 1 99 ? -4.761 8.740 18.851 1.00 93.25 99 ILE A CA 1
ATOM 754 C C . ILE A 1 99 ? -5.770 9.727 19.452 1.00 93.25 99 ILE A C 1
ATOM 756 O O . ILE A 1 99 ? -6.030 9.675 20.651 1.00 93.25 99 ILE A O 1
ATOM 760 N N . SER A 1 100 ? -6.369 10.587 18.624 1.00 93.00 100 SER A N 1
ATOM 761 C CA . SER A 1 100 ? -7.375 11.563 19.061 1.00 93.00 100 SER A CA 1
ATOM 762 C C . SER A 1 100 ? -8.589 10.893 19.705 1.00 93.00 100 SER A C 1
ATOM 764 O O . SER A 1 100 ? -9.067 11.361 20.730 1.00 93.00 100 SER A O 1
ATOM 766 N N . ASP A 1 101 ? -9.072 9.788 19.137 1.00 89.38 101 ASP A N 1
ATOM 767 C CA . ASP A 1 101 ? -10.224 9.062 19.684 1.00 89.38 101 ASP A CA 1
ATOM 768 C C . ASP A 1 101 ? -9.894 8.284 20.972 1.00 89.38 101 ASP A C 1
ATOM 770 O O . ASP A 1 101 ? -10.798 7.769 21.619 1.00 89.38 101 ASP A O 1
ATOM 774 N N . TRP A 1 102 ? -8.612 8.109 21.309 1.00 83.94 102 TRP A N 1
ATOM 775 C CA . TRP A 1 102 ? -8.174 7.487 22.566 1.00 83.94 102 TRP A CA 1
ATOM 776 C C . TRP A 1 102 ? -7.905 8.507 23.672 1.00 83.94 102 TRP A C 1
ATOM 778 O O . TRP A 1 102 ? -7.805 8.123 24.835 1.00 83.94 102 TRP A O 1
ATOM 788 N N . SER A 1 103 ? -7.719 9.779 23.313 1.00 78.44 103 SER A N 1
ATOM 789 C CA . SER A 1 103 ? -7.548 10.868 24.277 1.00 78.44 103 SER A CA 1
ATOM 790 C C . SER A 1 103 ? -8.866 11.425 24.822 1.00 78.44 103 SER A C 1
ATOM 792 O O . SER A 1 103 ? -8.834 12.146 25.817 1.00 78.44 103 SER A O 1
ATOM 794 N N . GLU A 1 104 ? -9.988 11.111 24.167 1.00 57.00 104 GLU A N 1
ATOM 795 C CA . GLU A 1 104 ? -11.359 11.379 24.634 1.00 57.00 104 GLU A CA 1
ATOM 796 C C . GLU A 1 104 ? -11.879 10.228 25.507 1.00 57.00 104 GLU A C 1
ATOM 798 O O . GLU A 1 104 ? -12.529 10.529 26.535 1.00 57.00 104 GLU A O 1
#

Foldseek 3Di:
DDPVLLVVLLVQLVVLLVVPDPPPVVNVVLVVVLVVCCVVPVLVSQLVVLVSVLVSSVVSLCVVCVNDPVPDDPSNVVSSCVVNVVSVVSNVVSVVVVVVVVVD